Protein AF-A0A7R9LQ21-F1 (afdb_monomer)

Foldseek 3Di:
DDPADVVQVRDADQDECVVDVVSCVSFVWYWDDDPVDPPDIDIDTDDDDDHDDPDQDDDDDDDDPPPDPDDDDDDDDDQDAQDPVDPVRGDNDPVVVCVVPPDDDD

Solvent-accessible surface area (backbone atoms only — not comparable to full-atom values): 7396 Å² total; per-residue (Å²): 136,82,91,70,42,57,94,69,68,68,50,73,54,85,41,41,52,92,81,34,57,70,36,12,72,72,29,40,27,36,80,39,68,51,96,88,40,86,86,54,84,39,77,50,62,61,78,87,87,82,81,88,70,100,60,95,72,92,84,84,89,85,85,81,58,80,100,53,95,58,84,81,90,81,88,87,86,87,87,71,56,67,29,93,89,35,87,86,48,24,64,62,52,77,63,64,54,43,58,73,74,70,52,82,86,127

Organism: NCBI:txid334625

Sequence (106 aa):
HKILDNDNNQVITLANYTTEIKATHASGCKEYHEDYDNLTVWYRCTHYRKFHSYRERWWFIALDNCNSTKGLKLRYKITMTNNVNDGWLRHFSADEFCERFLLPKN

Secondary structure (DSSP, 8-state):
--S--TTTTS------TTT-HHHHHHH-EEEEEETTEEEEEEEEE--------SS----------TT-SSPP--------BS-TT-SSS-BS-HHHHHHHHHS---

Structure (mmCIF, N/CA/C/O backbone):
data_AF-A0A7R9LQ21-F1
#
_entry.id   AF-A0A7R9LQ21-F1
#
loop_
_atom_site.group_PDB
_atom_site.id
_atom_site.type_symbol
_atom_site.label_atom_id
_atom_site.label_alt_id
_atom_site.label_comp_id
_atom_site.label_asym_id
_atom_site.label_entity_id
_atom_site.label_seq_id
_atom_site.pdbx_PDB_ins_code
_atom_site.Cartn_x
_atom_site.Cartn_y
_atom_site.Cartn_z
_atom_site.occupancy
_atom_site.B_iso_or_equiv
_atom_site.auth_seq_id
_atom_site.auth_comp_id
_atom_site.auth_asym_id
_atom_site.auth_atom_id
_atom_site.pdbx_PDB_model_num
ATOM 1 N N . HIS A 1 1 ? -7.955 -22.990 -1.659 1.00 50.69 1 HIS A N 1
ATOM 2 C CA . HIS A 1 1 ? -7.448 -22.231 -2.821 1.00 50.69 1 HIS A CA 1
ATOM 3 C C . HIS A 1 1 ? -7.237 -20.791 -2.368 1.00 50.69 1 HIS A C 1
ATOM 5 O O . HIS A 1 1 ? -8.211 -20.157 -1.982 1.00 50.69 1 HIS A O 1
ATOM 11 N N . LYS A 1 2 ? -5.995 -20.302 -2.290 1.00 60.66 2 LYS A N 1
ATOM 12 C CA . LYS A 1 2 ? -5.713 -18.925 -1.852 1.00 60.66 2 LYS 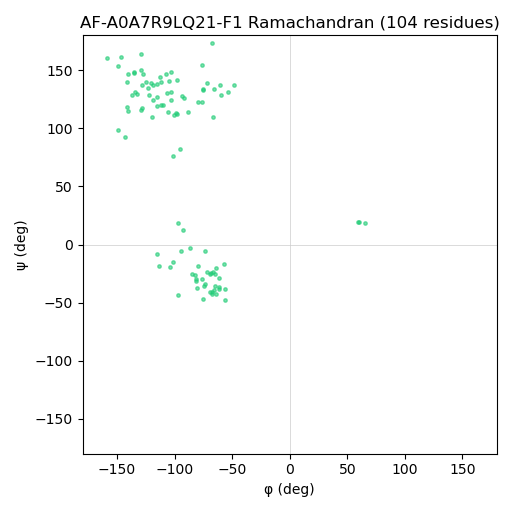A CA 1
ATOM 13 C C . LYS A 1 2 ? -5.768 -18.031 -3.096 1.00 60.66 2 LYS A C 1
ATOM 15 O O . LYS A 1 2 ? -5.013 -18.263 -4.030 1.00 60.66 2 LYS A O 1
ATOM 20 N N . ILE A 1 3 ? -6.738 -17.118 -3.162 1.00 73.31 3 ILE A N 1
ATOM 21 C CA . ILE A 1 3 ? -6.955 -16.247 -4.337 1.00 73.31 3 ILE A CA 1
ATOM 22 C C . ILE A 1 3 ? -5.991 -15.052 -4.319 1.00 73.31 3 ILE A C 1
ATOM 24 O O . ILE A 1 3 ? -5.593 -14.580 -5.378 1.00 73.31 3 ILE A O 1
ATOM 28 N N . LEU A 1 4 ? -5.597 -14.602 -3.123 1.00 77.25 4 LEU A N 1
ATOM 29 C CA . LEU A 1 4 ? -4.678 -13.488 -2.909 1.00 77.25 4 LEU A CA 1
ATOM 30 C C . LEU A 1 4 ? -3.448 -13.940 -2.129 1.00 77.25 4 LEU A C 1
ATOM 32 O O . LEU A 1 4 ? -3.567 -14.691 -1.158 1.00 77.25 4 LEU A O 1
ATOM 36 N N . ASP A 1 5 ? -2.279 -13.453 -2.530 1.00 77.31 5 ASP A N 1
ATOM 37 C CA . ASP A 1 5 ? -1.015 -13.824 -1.914 1.00 77.31 5 ASP A CA 1
ATOM 38 C C . ASP A 1 5 ? -0.096 -12.631 -1.624 1.00 77.31 5 ASP A C 1
ATOM 40 O O . ASP A 1 5 ? 0.164 -11.790 -2.491 1.00 77.31 5 ASP A O 1
ATOM 44 N N . ASN A 1 6 ? 0.421 -12.581 -0.394 1.00 75.69 6 ASN A N 1
ATOM 45 C CA . ASN A 1 6 ? 1.284 -11.498 0.083 1.00 75.69 6 ASN A CA 1
ATOM 46 C C . ASN A 1 6 ? 2.609 -11.478 -0.682 1.00 75.69 6 ASN A C 1
ATOM 48 O O . ASN A 1 6 ? 3.085 -10.405 -1.045 1.00 75.69 6 ASN A O 1
ATOM 52 N N . ASP A 1 7 ? 3.162 -12.654 -0.986 1.00 79.62 7 ASP A N 1
ATOM 53 C CA . ASP A 1 7 ? 4.456 -12.784 -1.667 1.00 79.62 7 ASP A CA 1
ATOM 54 C C . ASP A 1 7 ? 4.403 -12.256 -3.110 1.00 79.62 7 ASP A C 1
ATOM 56 O O . ASP A 1 7 ? 5.402 -11.799 -3.662 1.00 79.62 7 ASP A O 1
ATOM 60 N N . ASN A 1 8 ? 3.203 -12.220 -3.696 1.00 78.88 8 ASN A N 1
ATOM 61 C CA . ASN A 1 8 ? 2.944 -11.667 -5.024 1.00 78.88 8 ASN A CA 1
ATOM 62 C C . ASN A 1 8 ? 2.525 -10.187 -4.993 1.00 78.88 8 ASN A C 1
ATOM 64 O O . ASN A 1 8 ? 2.050 -9.661 -6.001 1.00 78.88 8 ASN A O 1
ATOM 68 N N . ASN A 1 9 ? 2.688 -9.508 -3.852 1.00 80.81 9 ASN A N 1
ATOM 69 C CA . ASN A 1 9 ? 2.272 -8.121 -3.622 1.00 80.81 9 ASN A CA 1
ATOM 70 C C . ASN A 1 9 ? 0.764 -7.871 -3.802 1.00 80.81 9 ASN A C 1
ATOM 72 O O . ASN A 1 9 ? 0.358 -6.728 -3.990 1.00 80.81 9 ASN A O 1
ATOM 76 N N . GLN A 1 10 ? -0.079 -8.907 -3.749 1.00 84.06 10 GLN A N 1
ATOM 77 C CA . GLN A 1 10 ? -1.528 -8.763 -3.956 1.00 84.06 10 GLN A CA 1
ATOM 78 C C . GLN A 1 10 ? -2.251 -8.252 -2.706 1.00 84.06 10 GLN A C 1
ATOM 80 O O . GLN A 1 10 ? -3.371 -7.758 -2.798 1.00 84.06 10 GLN A O 1
ATOM 85 N N . VAL A 1 11 ? -1.603 -8.363 -1.545 1.00 86.56 11 VAL A N 1
ATOM 86 C CA . VAL A 1 11 ? -2.082 -7.843 -0.265 1.00 86.56 11 VAL A CA 1
ATOM 87 C C . VAL A 1 11 ? -0.932 -7.103 0.399 1.00 86.56 11 VAL A C 1
ATOM 89 O O . VAL A 1 11 ? 0.176 -7.631 0.510 1.00 86.56 11 VAL A O 1
ATOM 92 N N . ILE A 1 12 ? -1.196 -5.872 0.828 1.00 87.25 12 ILE A N 1
ATOM 93 C CA . ILE A 1 12 ? -0.213 -5.011 1.481 1.00 87.25 12 ILE A CA 1
ATOM 94 C C . ILE A 1 12 ? -0.841 -4.484 2.765 1.00 87.25 12 ILE A C 1
ATOM 96 O O . ILE A 1 12 ? -1.809 -3.729 2.726 1.00 87.25 12 ILE A O 1
ATOM 100 N N . THR A 1 13 ? -0.271 -4.869 3.902 1.00 87.81 13 THR A N 1
ATOM 101 C CA . THR A 1 13 ? -0.677 -4.339 5.204 1.00 87.81 13 THR A CA 1
ATOM 102 C C . THR A 1 13 ? -0.119 -2.930 5.381 1.00 87.81 13 THR A C 1
ATOM 104 O O . THR A 1 13 ? 1.094 -2.725 5.318 1.00 87.81 13 THR A O 1
ATOM 107 N N . LEU A 1 14 ? -1.002 -1.960 5.621 1.00 86.50 14 LEU A N 1
ATOM 108 C CA . LEU A 1 14 ? -0.648 -0.565 5.881 1.00 86.50 14 LEU A CA 1
ATOM 109 C C . LEU A 1 14 ? -0.587 -0.332 7.398 1.00 86.50 14 LEU A C 1
ATOM 111 O O . LEU A 1 14 ? -1.558 0.111 8.002 1.00 86.50 14 LEU A O 1
ATOM 115 N N . ALA A 1 15 ? 0.538 -0.685 8.018 1.00 77.69 15 ALA A N 1
ATOM 116 C CA . ALA A 1 15 ? 0.741 -0.582 9.465 1.00 77.69 15 ALA A CA 1
ATOM 117 C C . ALA A 1 15 ? 2.041 0.160 9.806 1.00 77.69 15 ALA A C 1
ATOM 119 O O . ALA A 1 15 ? 2.915 0.325 8.954 1.00 77.69 15 ALA A O 1
ATOM 120 N N . ASN A 1 16 ? 2.166 0.609 11.058 1.00 74.12 16 ASN A N 1
ATOM 121 C CA . ASN A 1 16 ? 3.375 1.264 11.557 1.00 74.12 16 ASN A CA 1
ATOM 122 C C . ASN A 1 16 ? 4.492 0.247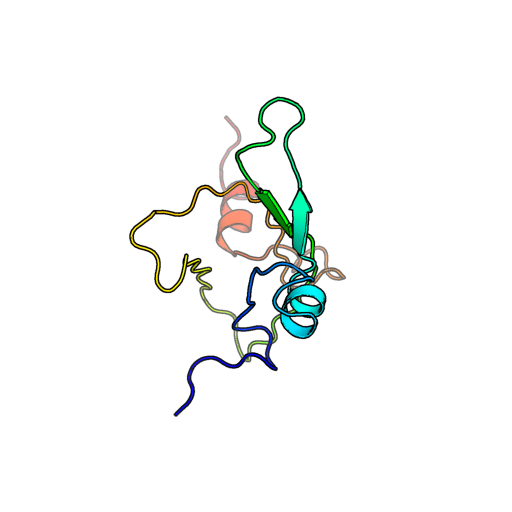 11.844 1.00 74.12 16 ASN A C 1
ATOM 124 O O . ASN A 1 16 ? 4.238 -0.910 12.199 1.00 74.12 16 ASN A O 1
ATOM 128 N N . TYR A 1 17 ? 5.736 0.721 11.782 1.00 66.12 17 TYR A N 1
ATOM 129 C CA . TYR A 1 17 ? 6.950 -0.025 12.108 1.00 66.12 17 TYR A CA 1
ATOM 130 C C . TYR A 1 17 ? 6.919 -0.602 13.520 1.00 66.12 17 TYR A C 1
ATOM 132 O O . TYR A 1 17 ? 7.354 -1.731 13.738 1.00 66.12 17 TYR A O 1
ATOM 140 N N . THR A 1 18 ? 6.374 0.163 14.465 1.00 64.38 18 THR A N 1
ATOM 141 C CA . THR A 1 18 ? 6.258 -0.222 15.876 1.00 64.38 18 THR A CA 1
ATOM 142 C C . THR A 1 18 ? 5.341 -1.424 16.093 1.00 64.38 18 THR A C 1
ATOM 144 O O . THR A 1 18 ? 5.530 -2.154 17.060 1.00 64.38 18 THR A O 1
ATOM 147 N N . THR A 1 19 ? 4.388 -1.660 15.188 1.00 68.06 19 THR A N 1
ATOM 148 C CA . THR A 1 19 ? 3.448 -2.786 15.254 1.00 68.06 19 THR A CA 1
ATOM 149 C C . THR A 1 19 ? 3.887 -3.970 14.395 1.00 68.06 19 THR A C 1
ATOM 151 O O . THR A 1 19 ? 3.830 -5.104 14.859 1.00 68.06 19 THR A O 1
ATOM 154 N N . GLU A 1 20 ? 4.366 -3.734 13.166 1.00 74.56 20 GLU A N 1
ATOM 155 C CA . GLU A 1 20 ? 4.743 -4.806 12.235 1.00 74.56 20 GLU A CA 1
ATOM 156 C C . GLU A 1 20 ? 5.883 -4.384 11.290 1.00 74.56 20 GLU A C 1
ATOM 158 O O . GLU A 1 20 ? 5.680 -3.774 10.233 1.00 74.56 20 GLU A O 1
ATOM 163 N N . ILE A 1 21 ? 7.113 -4.782 11.632 1.00 72.94 21 ILE A N 1
ATOM 164 C CA . ILE A 1 21 ? 8.331 -4.465 10.863 1.00 72.94 21 ILE A CA 1
ATOM 165 C C . ILE A 1 21 ? 8.214 -4.930 9.401 1.00 72.94 21 ILE A C 1
ATOM 167 O O . ILE A 1 21 ? 8.480 -4.165 8.473 1.00 72.94 21 ILE A O 1
ATOM 171 N N . LYS A 1 22 ? 7.772 -6.174 9.172 1.00 73.62 22 LYS A N 1
ATOM 172 C CA . LYS A 1 22 ? 7.643 -6.744 7.819 1.00 73.62 22 LYS A CA 1
ATOM 173 C C . LY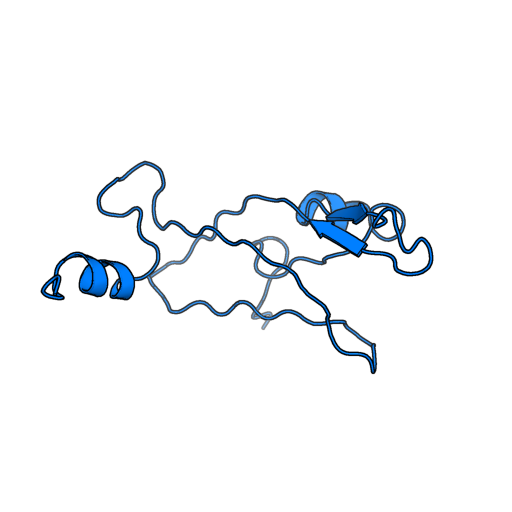S A 1 22 ? 6.602 -6.004 6.973 1.00 73.62 22 LYS A C 1
ATOM 175 O O . LYS A 1 22 ? 6.878 -5.694 5.815 1.00 73.62 22 LYS A O 1
ATOM 180 N N . ALA A 1 23 ? 5.448 -5.671 7.554 1.00 74.69 23 ALA A N 1
ATOM 181 C CA . ALA A 1 23 ? 4.410 -4.890 6.883 1.00 74.69 23 ALA A CA 1
ATOM 182 C C . ALA A 1 23 ? 4.916 -3.498 6.496 1.00 74.69 23 ALA A C 1
ATOM 184 O O . ALA A 1 23 ? 4.642 -3.017 5.400 1.00 74.69 23 ALA A O 1
ATOM 185 N N . THR A 1 24 ? 5.722 -2.879 7.354 1.00 75.44 24 THR A N 1
ATOM 186 C CA . THR A 1 24 ? 6.278 -1.543 7.113 1.00 75.44 24 THR A CA 1
ATOM 187 C C . THR A 1 24 ? 7.301 -1.532 5.984 1.00 75.44 24 THR A C 1
ATOM 189 O O . THR A 1 24 ? 7.261 -0.651 5.128 1.00 75.44 24 THR A O 1
ATOM 192 N N . HIS A 1 25 ? 8.175 -2.539 5.903 1.00 81.75 25 HIS A N 1
ATOM 193 C CA . HIS A 1 25 ? 9.059 -2.694 4.743 1.00 81.75 25 HIS A CA 1
ATOM 194 C C . HIS A 1 25 ? 8.273 -2.908 3.442 1.00 81.75 25 HIS A C 1
ATOM 196 O O . HIS A 1 25 ? 8.660 -2.389 2.395 1.00 81.75 25 HIS A O 1
ATOM 202 N N . ALA A 1 26 ? 7.158 -3.641 3.507 1.00 83.75 26 ALA A N 1
ATOM 203 C CA . ALA A 1 26 ? 6.319 -3.913 2.346 1.00 83.75 26 ALA A CA 1
ATOM 204 C C . ALA A 1 26 ? 5.442 -2.717 1.918 1.00 83.75 26 ALA A C 1
ATOM 206 O O . ALA A 1 26 ? 5.124 -2.588 0.736 1.00 83.75 26 ALA A O 1
ATOM 207 N N . SER A 1 27 ? 5.038 -1.848 2.839 1.00 88.19 27 SER A N 1
ATOM 208 C CA . SER A 1 27 ? 4.126 -0.727 2.568 1.00 88.19 27 SER A CA 1
ATOM 209 C C . SER A 1 27 ? 4.817 0.635 2.496 1.00 88.19 27 SER A C 1
ATOM 211 O O . SER A 1 27 ? 4.262 1.584 1.943 1.00 88.19 27 SER A O 1
ATOM 213 N N . GLY A 1 28 ? 6.022 0.756 3.058 1.00 90.00 28 GLY A N 1
ATOM 214 C CA . GLY A 1 28 ? 6.721 2.028 3.218 1.00 90.00 28 GLY A CA 1
ATOM 215 C C . GLY A 1 28 ? 6.021 2.997 4.177 1.00 90.00 28 GLY A C 1
ATOM 216 O O . GLY A 1 28 ? 6.274 4.200 4.094 1.00 90.00 28 GLY A O 1
ATOM 217 N N . CYS A 1 29 ? 5.117 2.511 5.034 1.00 90.88 29 CYS A N 1
ATOM 218 C CA . CYS A 1 29 ? 4.360 3.344 5.964 1.00 90.88 29 CYS A CA 1
ATOM 219 C C . CYS A 1 29 ? 5.229 3.882 7.104 1.00 90.88 29 CYS A C 1
ATOM 221 O O . CYS A 1 29 ? 6.044 3.171 7.687 1.00 90.88 29 CYS A O 1
ATOM 223 N N . LYS A 1 30 ? 5.021 5.151 7.450 1.00 87.75 30 LYS A N 1
ATOM 224 C CA . LYS A 1 30 ? 5.573 5.783 8.650 1.00 87.75 30 LYS A CA 1
ATOM 225 C C . LYS A 1 30 ? 4.492 6.605 9.327 1.00 87.75 30 LYS A C 1
ATOM 227 O O . LYS A 1 30 ? 3.620 7.156 8.651 1.00 87.75 30 LYS A O 1
ATOM 232 N N . GLU A 1 31 ? 4.566 6.683 10.646 1.00 86.38 31 GLU A N 1
ATOM 233 C CA . GLU A 1 31 ? 3.733 7.596 11.415 1.00 86.38 31 GLU A CA 1
ATOM 234 C C . GLU A 1 31 ? 3.999 9.043 10.997 1.00 86.38 31 GLU A C 1
ATOM 236 O O . GLU A 1 31 ? 5.138 9.449 10.747 1.00 86.38 31 GLU A O 1
ATOM 241 N N . TYR A 1 32 ? 2.922 9.799 10.859 1.00 85.50 32 TYR A N 1
ATOM 242 C CA . TYR A 1 32 ? 2.922 11.200 10.504 1.00 85.50 32 TYR A CA 1
ATOM 243 C C . TYR A 1 32 ? 1.907 11.911 11.395 1.00 85.50 32 TYR A C 1
ATOM 245 O O . TYR A 1 32 ? 0.753 11.501 11.484 1.00 85.50 32 TYR A O 1
ATOM 253 N N . HIS A 1 33 ? 2.334 12.991 12.033 1.00 82.88 33 HIS A N 1
ATOM 254 C CA . HIS A 1 33 ? 1.453 13.877 12.781 1.00 82.88 33 HIS A CA 1
ATOM 255 C C . HIS A 1 33 ? 1.288 15.153 11.955 1.00 82.88 33 HIS A C 1
ATOM 257 O O . HIS A 1 33 ? 2.275 15.691 11.449 1.00 82.88 33 HIS A O 1
ATOM 263 N N . GLU A 1 34 ? 0.049 15.597 11.744 1.00 79.62 34 GLU A N 1
ATOM 264 C CA . GLU A 1 34 ? -0.185 16.930 11.183 1.00 79.62 34 GLU A CA 1
ATOM 265 C C . GLU A 1 34 ? 0.072 17.962 12.287 1.00 79.62 34 GLU A C 1
ATOM 267 O O . GLU A 1 34 ? -0.429 17.808 13.397 1.00 79.62 34 GLU A O 1
ATOM 272 N N . ASP A 1 35 ? 0.816 19.026 11.970 1.00 69.94 35 ASP A N 1
ATOM 273 C CA . ASP A 1 35 ? 1.346 20.001 12.944 1.00 69.94 35 ASP A CA 1
ATOM 274 C C . ASP A 1 35 ? 0.279 20.683 13.826 1.00 69.94 35 ASP A C 1
ATOM 276 O O . ASP A 1 35 ? 0.605 21.287 14.846 1.00 69.94 35 ASP A O 1
ATOM 280 N N . TYR A 1 36 ? -0.996 20.611 13.436 1.00 69.94 36 TYR A N 1
ATOM 281 C CA . TYR A 1 36 ? -2.115 21.270 14.113 1.00 69.94 36 TYR A CA 1
ATOM 282 C C . TYR A 1 36 ? -2.947 20.337 15.009 1.00 69.94 36 TYR A C 1
ATOM 284 O O . TYR A 1 36 ? -3.734 20.822 15.820 1.00 69.94 36 TYR A O 1
ATOM 292 N N . ASP A 1 37 ? -2.797 19.016 14.870 1.00 69.88 37 ASP A N 1
ATOM 293 C CA . ASP A 1 37 ? -3.558 18.028 15.636 1.00 69.88 37 ASP A CA 1
ATOM 294 C C . ASP A 1 37 ? -2.679 16.824 15.991 1.00 69.88 37 ASP A C 1
ATOM 296 O O . ASP A 1 37 ? -2.578 15.844 15.254 1.00 69.88 37 ASP A O 1
ATOM 300 N N . ASN A 1 38 ? -2.059 16.889 17.170 1.00 69.50 38 ASN A N 1
ATOM 301 C CA . ASN A 1 38 ? -1.267 15.784 17.710 1.00 69.50 38 ASN A CA 1
ATOM 302 C C . ASN A 1 38 ? -2.133 14.611 18.209 1.00 69.50 38 ASN A C 1
ATOM 304 O O . ASN A 1 38 ? -1.579 13.589 18.612 1.00 69.50 38 ASN A O 1
ATOM 308 N N . LEU A 1 39 ? -3.469 14.735 18.216 1.00 77.62 39 LEU A N 1
ATOM 309 C CA . LEU A 1 39 ? -4.372 13.671 18.669 1.00 77.62 39 LEU A CA 1
ATOM 310 C C . LEU A 1 39 ? -4.686 12.670 17.550 1.00 77.62 39 LEU A C 1
ATOM 312 O O . LEU A 1 39 ? -4.991 11.511 17.838 1.00 77.62 39 LEU A O 1
ATOM 316 N N . THR A 1 40 ? -4.597 13.091 16.284 1.00 80.75 40 THR A N 1
ATOM 317 C CA . THR A 1 40 ? -4.869 12.225 15.132 1.00 80.75 40 THR A CA 1
ATOM 318 C C . THR A 1 40 ? -3.574 11.690 14.531 1.00 80.75 40 THR A C 1
ATOM 320 O O . THR A 1 40 ? -2.792 12.416 13.919 1.00 80.75 40 THR A O 1
ATOM 323 N N . VAL A 1 41 ? -3.374 10.378 14.645 1.00 80.81 41 VAL A N 1
ATOM 324 C CA . VAL A 1 41 ? -2.257 9.678 14.005 1.00 80.81 41 VAL A CA 1
ATOM 325 C C . VAL A 1 41 ? -2.572 9.439 12.528 1.00 80.81 41 VAL A C 1
ATOM 327 O O . VAL A 1 41 ? -3.560 8.780 12.197 1.00 80.81 41 VAL A O 1
ATOM 330 N N . TRP A 1 42 ? -1.716 9.937 11.634 1.00 86.75 42 TRP A N 1
ATOM 331 C CA . TRP A 1 42 ? -1.750 9.598 10.214 1.00 86.75 42 TRP A CA 1
ATOM 332 C C . TRP A 1 42 ? -0.644 8.603 9.869 1.00 86.75 42 TRP A C 1
ATOM 334 O O . TRP A 1 42 ? 0.457 8.651 10.409 1.00 86.75 42 TRP A O 1
ATOM 344 N N . TYR A 1 43 ? -0.903 7.739 8.891 1.00 87.38 43 TYR A N 1
ATOM 345 C CA . TYR A 1 43 ? 0.126 6.889 8.300 1.00 87.38 43 TYR A CA 1
ATOM 346 C C . TYR A 1 43 ? 0.413 7.356 6.881 1.00 87.38 43 TYR A C 1
ATOM 348 O O . TYR A 1 43 ? -0.471 7.381 6.022 1.00 87.38 43 TYR A O 1
ATOM 356 N N . ARG A 1 44 ? 1.664 7.743 6.632 1.00 90.81 44 ARG A N 1
ATOM 357 C CA . ARG A 1 44 ? 2.137 8.121 5.302 1.00 90.81 44 ARG A CA 1
ATOM 358 C C . ARG A 1 44 ? 2.897 6.957 4.696 1.00 90.81 44 ARG A C 1
ATOM 360 O O . ARG A 1 44 ? 3.991 6.630 5.146 1.00 90.81 44 ARG A O 1
ATOM 367 N N . CYS A 1 45 ? 2.317 6.361 3.664 1.00 90.81 45 CYS A N 1
ATOM 368 C CA . CYS A 1 45 ? 2.867 5.198 2.984 1.00 90.81 45 CYS A CA 1
ATOM 369 C C . CYS A 1 45 ? 3.311 5.587 1.576 1.00 90.81 45 CYS A C 1
ATOM 371 O O . CYS A 1 45 ? 2.497 6.047 0.774 1.00 90.81 45 CYS A O 1
ATOM 373 N N . THR A 1 46 ? 4.598 5.406 1.279 1.00 91.75 46 THR A N 1
ATOM 374 C CA . THR A 1 46 ? 5.160 5.704 -0.043 1.00 91.75 46 THR A CA 1
ATOM 375 C C . THR A 1 46 ? 5.935 4.507 -0.542 1.00 91.75 46 THR A C 1
ATOM 377 O O . THR A 1 46 ? 6.944 4.111 0.051 1.00 91.75 46 THR A O 1
ATOM 380 N N . HIS A 1 47 ? 5.481 3.937 -1.657 1.00 90.00 47 HIS A N 1
ATOM 381 C CA . HIS A 1 47 ? 6.119 2.747 -2.181 1.00 90.00 47 HIS A CA 1
ATOM 382 C C . HIS A 1 47 ? 5.874 2.492 -3.668 1.00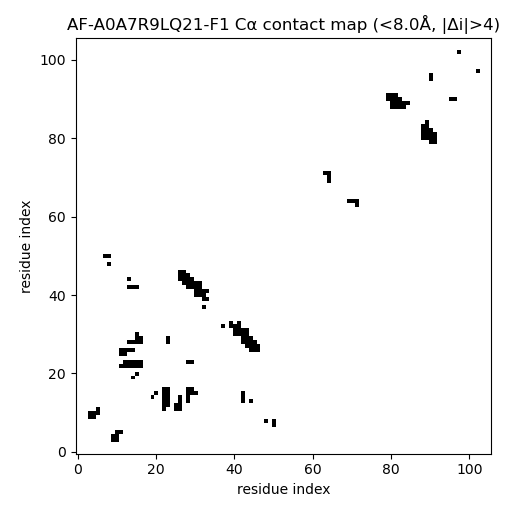 90.00 47 HIS A C 1
ATOM 384 O O . HIS A 1 47 ? 4.931 3.016 -4.253 1.00 90.00 47 HIS A O 1
ATOM 390 N N . TYR A 1 48 ? 6.743 1.673 -4.267 1.00 88.19 48 TYR A N 1
ATOM 391 C CA . TYR A 1 48 ? 6.664 1.247 -5.663 1.00 88.19 48 TYR A CA 1
ATOM 392 C C . TYR A 1 48 ? 6.514 -0.271 -5.747 1.00 88.19 48 TYR A C 1
ATOM 394 O O . TYR A 1 48 ? 7.189 -1.019 -5.032 1.00 88.19 48 TYR A O 1
ATOM 402 N N . ARG A 1 49 ? 5.631 -0.731 -6.634 1.00 84.56 49 ARG A N 1
ATOM 403 C CA . ARG A 1 49 ? 5.337 -2.149 -6.835 1.00 84.56 49 ARG A CA 1
ATOM 404 C C . ARG A 1 49 ? 5.160 -2.464 -8.309 1.00 84.56 49 ARG A C 1
ATOM 406 O O . ARG A 1 49 ? 4.640 -1.653 -9.068 1.00 84.56 49 ARG A O 1
ATOM 413 N N . LYS A 1 50 ? 5.577 -3.675 -8.678 1.00 81.12 50 LYS A N 1
ATOM 414 C CA . LYS A 1 50 ? 5.346 -4.256 -9.995 1.00 81.12 50 LYS A CA 1
ATOM 415 C C . LYS A 1 50 ? 4.443 -5.468 -9.835 1.00 81.12 50 LYS A C 1
ATOM 417 O O . LYS A 1 50 ? 4.741 -6.364 -9.051 1.00 81.12 50 LYS A O 1
ATOM 422 N N . PHE A 1 51 ? 3.362 -5.481 -10.598 1.00 78.50 51 PHE A N 1
ATOM 423 C CA . PHE A 1 51 ? 2.437 -6.599 -10.661 1.00 78.50 51 PHE A CA 1
ATOM 424 C C . PHE A 1 51 ? 2.697 -7.361 -11.951 1.00 78.50 51 PHE A C 1
ATOM 426 O O . PHE A 1 51 ? 2.793 -6.769 -13.025 1.00 78.50 5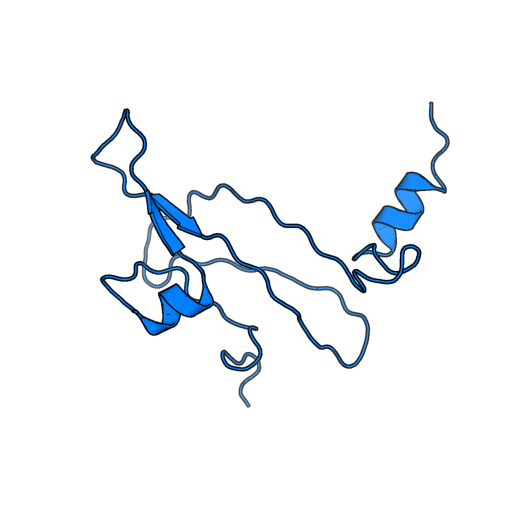1 PHE A O 1
ATOM 433 N N . HIS A 1 52 ? 2.825 -8.677 -11.836 1.00 77.25 52 HIS A N 1
ATOM 434 C CA . HIS A 1 52 ? 2.928 -9.557 -12.986 1.00 77.25 52 HIS A CA 1
ATOM 435 C C . HIS A 1 52 ? 1.585 -10.246 -13.177 1.00 77.25 52 HIS A C 1
ATOM 437 O O . HIS A 1 52 ? 1.055 -10.872 -12.262 1.00 77.25 52 HIS A O 1
ATOM 443 N N . SER A 1 53 ? 1.026 -10.114 -14.372 1.00 73.19 53 SER A N 1
ATOM 444 C CA . SER A 1 53 ? -0.186 -10.819 -14.764 1.00 73.19 53 SER A CA 1
ATOM 445 C C . SER A 1 53 ? 0.066 -11.541 -16.077 1.00 73.19 53 SER A C 1
ATOM 447 O O . SER A 1 53 ? 0.852 -11.086 -16.902 1.00 73.19 53 SER A O 1
ATOM 449 N N . TYR A 1 54 ? -0.578 -12.694 -16.247 1.00 72.50 54 TYR A N 1
ATOM 450 C CA . TYR A 1 54 ? -0.447 -13.491 -17.467 1.00 72.50 54 TYR A CA 1
ATOM 451 C C . TYR A 1 54 ? -1.107 -12.821 -18.685 1.00 72.50 54 TYR A C 1
ATOM 453 O O . TYR A 1 54 ? -0.739 -13.092 -19.819 1.00 72.50 54 TYR A O 1
ATOM 461 N N . ARG A 1 55 ? -2.101 -11.962 -18.438 1.00 72.81 55 ARG A N 1
ATOM 462 C CA . ARG A 1 55 ? -2.835 -11.190 -19.442 1.00 72.81 55 ARG A CA 1
ATOM 463 C C . ARG A 1 55 ? -3.292 -9.874 -18.838 1.00 72.81 55 ARG A C 1
ATOM 465 O O . ARG A 1 55 ? -3.540 -9.825 -17.628 1.00 72.81 55 ARG A O 1
ATOM 472 N N . GLU A 1 56 ? -3.469 -8.869 -19.679 1.00 68.62 56 GLU A N 1
ATOM 473 C CA . GLU A 1 56 ? -4.130 -7.619 -19.337 1.00 68.62 56 GLU A CA 1
ATOM 474 C C . GLU A 1 56 ? -5.514 -7.893 -18.731 1.00 68.62 56 GLU A C 1
ATOM 476 O O . GLU A 1 56 ? -6.295 -8.724 -19.207 1.00 68.62 56 GLU A O 1
ATOM 481 N N . ARG A 1 57 ? -5.795 -7.250 -17.599 1.00 72.25 57 ARG A N 1
ATOM 482 C CA . ARG A 1 57 ? -7.054 -7.388 -16.869 1.00 72.25 57 ARG A CA 1
ATOM 483 C C . ARG A 1 57 ? -7.418 -6.072 -16.206 1.00 72.25 57 ARG A C 1
ATOM 485 O O . ARG A 1 57 ? -6.565 -5.226 -15.966 1.00 72.25 57 ARG A O 1
ATOM 492 N N . TRP A 1 58 ? -8.693 -5.966 -15.864 1.00 74.00 58 TRP A N 1
ATOM 493 C CA . TRP A 1 58 ? -9.209 -4.969 -14.943 1.00 74.00 58 TRP A CA 1
ATOM 494 C C . TRP A 1 58 ? -8.641 -5.226 -13.549 1.00 74.00 58 TRP A C 1
ATOM 496 O O . TRP A 1 58 ? -8.638 -6.367 -13.075 1.00 74.00 58 TRP A O 1
ATOM 506 N N . TRP A 1 59 ? -8.168 -4.166 -12.905 1.00 75.06 59 TRP A N 1
ATOM 507 C CA . TRP A 1 59 ? -7.639 -4.209 -11.549 1.00 75.06 59 TRP A CA 1
ATOM 508 C C . TRP A 1 59 ? -8.554 -3.426 -10.622 1.00 75.06 59 TRP A C 1
ATOM 510 O O . TRP A 1 59 ? -9.083 -2.381 -10.993 1.00 75.06 59 TRP A O 1
ATOM 520 N N . PHE A 1 60 ? -8.689 -3.919 -9.397 1.00 81.19 60 PHE A N 1
ATOM 521 C CA . PHE A 1 60 ? -9.385 -3.226 -8.325 1.00 81.19 60 PHE A CA 1
ATOM 522 C C . PHE A 1 60 ? -8.424 -3.079 -7.156 1.00 81.19 60 PHE A C 1
ATOM 524 O O . PHE A 1 60 ? -7.730 -4.030 -6.794 1.00 81.19 60 PHE A O 1
ATOM 531 N N . ILE A 1 61 ? -8.386 -1.886 -6.572 1.00 84.81 61 ILE A N 1
ATOM 532 C CA . ILE A 1 61 ? -7.674 -1.631 -5.325 1.00 84.81 61 ILE A CA 1
ATOM 533 C C . ILE A 1 61 ? -8.743 -1.501 -4.250 1.00 84.81 61 ILE A C 1
ATOM 535 O O . ILE A 1 61 ? -9.553 -0.578 -4.283 1.00 84.81 61 ILE A O 1
ATOM 539 N N . ALA A 1 62 ? -8.751 -2.449 -3.320 1.00 88.94 62 ALA A N 1
ATOM 540 C CA . ALA A 1 62 ? -9.595 -2.406 -2.139 1.00 88.94 62 ALA A CA 1
ATOM 541 C C . ALA A 1 62 ? -8.737 -2.037 -0.927 1.00 88.94 62 ALA A C 1
ATOM 543 O O . ALA A 1 62 ? -7.598 -2.487 -0.800 1.00 88.94 62 ALA A O 1
ATOM 544 N N . LEU A 1 63 ? -9.291 -1.208 -0.050 1.00 89.69 63 LEU A N 1
ATOM 545 C CA . LEU A 1 63 ? -8.664 -0.786 1.195 1.00 89.69 63 LEU A CA 1
ATOM 546 C C . LEU A 1 63 ? -9.656 -1.027 2.322 1.00 89.69 63 LEU A C 1
ATOM 548 O O . LEU A 1 63 ? -10.837 -0.716 2.172 1.00 89.69 63 LEU A O 1
ATOM 552 N N . ASP A 1 64 ? -9.164 -1.561 3.433 1.00 88.44 64 ASP A N 1
ATOM 553 C CA . ASP A 1 64 ? -9.972 -1.840 4.614 1.00 88.44 64 ASP A CA 1
ATOM 554 C C . ASP A 1 64 ? -9.252 -1.395 5.891 1.00 88.44 64 ASP A C 1
ATOM 556 O O . ASP A 1 64 ? -8.021 -1.394 5.967 1.00 88.44 64 ASP A O 1
ATOM 560 N N . ASN A 1 65 ? -10.042 -0.987 6.881 1.00 88.69 65 ASN A N 1
ATOM 561 C CA . ASN A 1 65 ? -9.604 -0.784 8.253 1.00 88.69 65 ASN A CA 1
ATOM 562 C C . ASN A 1 65 ? -10.059 -2.001 9.056 1.00 88.69 65 ASN A C 1
ATOM 564 O O . ASN A 1 65 ? -11.071 -1.959 9.762 1.00 88.69 65 ASN A O 1
ATOM 568 N N . CYS A 1 66 ? -9.322 -3.097 8.872 1.00 84.44 66 CYS A N 1
ATOM 569 C CA . CYS A 1 66 ? -9.676 -4.408 9.395 1.00 84.44 66 CYS A CA 1
ATOM 570 C C . CYS A 1 66 ? -10.054 -4.334 10.883 1.00 84.44 66 CYS A C 1
ATOM 572 O O . CYS A 1 66 ? -9.363 -3.701 11.682 1.00 84.44 66 CYS A O 1
ATOM 574 N N . ASN A 1 67 ? -11.122 -5.034 11.271 1.00 85.75 67 ASN A N 1
ATOM 575 C CA . ASN A 1 67 ? -11.597 -5.134 12.659 1.00 85.75 67 ASN A CA 1
ATOM 576 C C . ASN A 1 67 ? -11.984 -3.795 13.321 1.00 85.75 67 ASN A C 1
ATOM 578 O O . ASN A 1 67 ?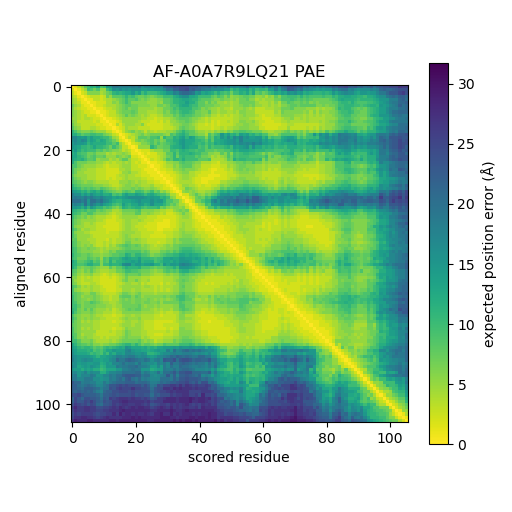 -12.074 -3.721 14.548 1.00 85.75 67 ASN A O 1
ATOM 582 N N . SER A 1 68 ? -12.244 -2.744 12.541 1.00 86.06 68 SER A N 1
ATOM 583 C CA . SER A 1 68 ? -12.760 -1.473 13.048 1.00 86.06 68 SER A CA 1
ATOM 584 C C . SER A 1 68 ? -14.222 -1.263 12.666 1.00 86.06 68 SER A C 1
ATOM 586 O O . SER A 1 68 ? -14.659 -1.625 11.580 1.00 86.06 68 SER A O 1
ATOM 588 N N . THR A 1 69 ? -14.985 -0.605 13.539 1.00 91.12 69 THR A N 1
ATOM 589 C CA . THR A 1 69 ? -16.320 -0.075 13.206 1.00 91.12 69 THR A CA 1
ATOM 590 C C . THR A 1 69 ? -16.253 1.321 12.581 1.00 91.12 69 THR A C 1
ATOM 592 O O . THR A 1 69 ? -17.281 1.892 12.218 1.00 91.12 69 THR A O 1
ATOM 595 N N . LYS A 1 70 ? -15.048 1.897 12.473 1.00 88.88 70 LYS A N 1
ATOM 596 C CA . LYS A 1 70 ? -14.804 3.226 11.910 1.00 88.88 70 LYS A CA 1
ATOM 597 C C . LYS A 1 70 ? -14.365 3.110 10.452 1.00 88.88 70 LYS A C 1
ATOM 599 O O . LYS A 1 70 ? -13.566 2.243 10.107 1.00 88.88 70 LYS A O 1
ATOM 604 N N . GLY A 1 71 ? -14.832 4.039 9.621 1.00 87.81 71 GLY A N 1
ATOM 605 C CA . GLY A 1 71 ? -14.391 4.149 8.231 1.00 87.81 71 GLY A CA 1
ATOM 606 C C . GLY A 1 71 ? -12.924 4.574 8.085 1.00 87.81 71 GLY A C 1
ATOM 607 O O . GLY A 1 71 ? -12.255 4.948 9.050 1.00 87.81 71 GLY A O 1
ATOM 608 N N . LEU A 1 72 ? -12.438 4.549 6.844 1.00 88.38 72 LEU A N 1
ATOM 609 C CA . LEU A 1 72 ? -11.104 5.013 6.463 1.00 88.38 72 LEU A CA 1
ATOM 610 C C . LEU A 1 72 ? -11.144 6.471 6.004 1.00 88.38 72 LEU A C 1
ATOM 612 O O . LEU A 1 72 ? -11.878 6.818 5.079 1.00 88.38 72 LEU A O 1
ATOM 616 N N . LYS A 1 73 ? -10.286 7.312 6.586 1.00 89.00 73 LYS A N 1
ATOM 617 C CA . LYS A 1 73 ? -9.956 8.627 6.024 1.00 89.00 73 LYS A CA 1
ATOM 618 C C . LYS A 1 73 ? -8.644 8.506 5.256 1.00 89.00 73 LYS A C 1
ATOM 620 O O . LYS A 1 73 ? -7.595 8.298 5.856 1.00 89.00 73 LYS A O 1
ATOM 625 N N . LEU A 1 74 ? -8.703 8.638 3.933 1.00 88.81 74 LEU A N 1
ATOM 626 C CA . LEU A 1 74 ? -7.564 8.396 3.050 1.00 88.81 74 LEU A CA 1
ATOM 627 C C . LEU A 1 74 ? -7.265 9.608 2.169 1.00 88.81 74 LEU A C 1
ATOM 629 O O . LEU A 1 74 ? -8.167 10.222 1.603 1.00 88.81 74 LEU A O 1
ATOM 633 N N . ARG A 1 75 ? -5.974 9.895 1.992 1.00 91.06 75 ARG A N 1
ATOM 634 C CA . ARG A 1 75 ? -5.460 10.714 0.890 1.00 91.06 75 ARG A CA 1
ATOM 635 C C . ARG A 1 75 ? -4.518 9.840 0.073 1.00 91.06 75 ARG A C 1
ATOM 637 O O . ARG A 1 75 ? -3.584 9.277 0.638 1.00 91.06 75 ARG A O 1
ATOM 644 N N . TYR A 1 76 ? -4.765 9.711 -1.228 1.00 90.25 76 TYR A N 1
ATOM 645 C CA . TYR A 1 76 ? -3.978 8.834 -2.091 1.00 90.25 76 TYR A CA 1
ATOM 646 C C . TYR A 1 76 ? -3.483 9.554 -3.341 1.00 90.25 76 TYR A C 1
ATOM 648 O O . TYR A 1 76 ? -4.115 10.472 -3.861 1.00 90.25 76 TYR A O 1
ATOM 656 N N . LYS A 1 77 ? -2.334 9.095 -3.831 1.00 89.75 77 LYS A N 1
ATOM 657 C CA . LYS A 1 77 ? -1.794 9.425 -5.146 1.00 89.75 77 LYS A CA 1
ATOM 658 C C . LYS A 1 77 ? -1.183 8.150 -5.702 1.00 89.75 77 LYS A C 1
ATOM 660 O O . LYS A 1 77 ? -0.225 7.635 -5.131 1.00 89.75 77 LYS A O 1
ATOM 665 N N . ILE A 1 78 ? -1.757 7.633 -6.781 1.00 85.88 78 ILE A N 1
ATOM 666 C CA . ILE A 1 78 ? -1.348 6.365 -7.383 1.00 85.88 78 ILE A CA 1
ATOM 667 C C . ILE A 1 78 ? -0.960 6.643 -8.830 1.00 85.88 78 ILE A C 1
ATOM 669 O O . ILE A 1 78 ? -1.723 7.253 -9.573 1.00 85.88 78 ILE A O 1
ATOM 673 N N . THR A 1 79 ? 0.227 6.186 -9.215 1.00 83.69 79 THR A N 1
ATOM 674 C CA . THR A 1 79 ? 0.689 6.191 -10.603 1.00 83.69 79 THR A CA 1
ATOM 675 C C . THR A 1 79 ? 0.845 4.744 -11.037 1.00 83.69 79 THR A C 1
ATOM 677 O O . THR A 1 79 ? 1.642 4.015 -10.449 1.00 83.69 79 THR A O 1
ATOM 680 N N . MET A 1 80 ? 0.095 4.327 -12.054 1.00 79.75 80 MET A N 1
ATOM 681 C CA . MET A 1 80 ? 0.161 2.972 -12.602 1.00 79.75 80 MET A CA 1
ATOM 682 C C . MET A 1 80 ? 0.666 3.037 -14.039 1.00 79.75 80 MET A C 1
ATOM 684 O O . MET A 1 80 ? 0.275 3.920 -14.800 1.00 79.75 80 MET A O 1
ATOM 688 N N . THR A 1 81 ? 1.549 2.110 -14.405 1.00 78.94 81 THR A N 1
ATOM 689 C CA . THR A 1 81 ? 2.108 2.020 -15.758 1.00 78.94 81 THR A CA 1
ATOM 690 C C . THR A 1 81 ? 2.249 0.563 -16.166 1.00 78.94 81 THR A C 1
ATOM 692 O O . THR A 1 81 ? 2.695 -0.241 -15.347 1.00 78.94 81 THR A O 1
ATOM 695 N N . ASN A 1 82 ? 1.934 0.227 -17.417 1.00 75.38 82 ASN A N 1
ATOM 696 C CA . ASN A 1 82 ? 2.092 -1.139 -17.930 1.00 75.38 82 ASN A CA 1
ATOM 697 C C . ASN A 1 82 ? 3.569 -1.462 -18.210 1.00 75.38 82 ASN A C 1
ATOM 699 O O . ASN A 1 82 ? 4.088 -2.482 -17.752 1.00 75.38 82 ASN A O 1
ATOM 703 N N . ASN A 1 83 ? 4.282 -0.557 -18.881 1.00 73.38 83 ASN A N 1
ATOM 704 C CA . ASN A 1 83 ? 5.725 -0.651 -19.067 1.00 73.38 83 ASN A CA 1
ATOM 705 C C . ASN A 1 83 ? 6.382 0.733 -18.968 1.00 73.38 83 ASN A C 1
ATOM 707 O O . ASN A 1 83 ? 6.113 1.623 -19.765 1.00 73.38 83 ASN A O 1
ATOM 711 N N . VAL A 1 84 ? 7.271 0.918 -17.991 1.00 68.12 84 VAL A N 1
ATOM 712 C CA . VAL A 1 84 ? 7.975 2.195 -17.779 1.00 68.12 84 VAL A CA 1
ATOM 713 C C . VAL A 1 84 ? 8.966 2.534 -18.896 1.00 68.12 84 VAL A C 1
ATOM 715 O O . VAL A 1 84 ? 9.248 3.711 -19.110 1.00 68.12 84 VAL A O 1
ATOM 718 N N . ASN A 1 85 ? 9.470 1.522 -19.608 1.00 72.12 85 ASN A N 1
ATOM 719 C CA . ASN A 1 85 ? 10.507 1.670 -20.631 1.00 72.12 85 ASN A CA 1
ATOM 720 C C . ASN A 1 85 ? 9.939 1.810 -22.049 1.00 72.12 85 ASN A C 1
ATOM 722 O O . ASN A 1 85 ? 10.697 2.028 -22.988 1.00 72.12 85 ASN A O 1
ATOM 726 N N . ASP A 1 86 ? 8.624 1.675 -22.210 1.00 68.06 86 ASP A N 1
ATOM 727 C CA . ASP A 1 86 ? 7.953 1.767 -23.500 1.00 68.06 86 ASP A CA 1
ATOM 728 C C . ASP A 1 86 ? 6.951 2.919 -23.452 1.00 68.06 8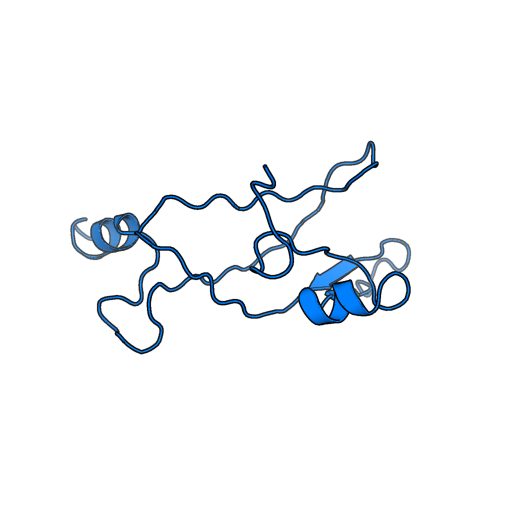6 ASP A C 1
ATOM 730 O O . ASP A 1 86 ? 5.943 2.847 -22.755 1.00 68.06 86 ASP A O 1
ATOM 734 N N . GLY A 1 87 ? 7.245 4.003 -24.174 1.00 65.94 87 GLY A N 1
ATOM 735 C CA . GLY A 1 87 ? 6.397 5.196 -24.203 1.00 65.94 87 GLY A CA 1
ATOM 736 C C . GLY A 1 87 ? 4.988 4.936 -24.744 1.00 65.94 87 GLY A C 1
ATOM 737 O O . GLY A 1 87 ? 4.054 5.607 -24.309 1.00 65.94 87 GLY A O 1
ATOM 738 N N . TRP A 1 88 ? 4.824 3.946 -25.628 1.00 59.84 88 TRP A N 1
ATOM 739 C CA . TRP A 1 88 ? 3.531 3.568 -26.204 1.00 59.84 88 TRP A CA 1
ATOM 740 C C . TRP A 1 88 ? 2.727 2.681 -25.253 1.00 59.84 88 TRP A C 1
ATOM 742 O O . TRP A 1 88 ? 1.519 2.861 -25.114 1.00 59.84 88 TRP A O 1
ATOM 752 N N . LEU A 1 89 ? 3.401 1.777 -24.536 1.00 62.66 89 LEU A N 1
ATOM 753 C CA . LEU A 1 89 ? 2.787 0.867 -23.559 1.00 62.66 89 LEU A CA 1
ATOM 754 C C . LEU A 1 89 ? 2.883 1.377 -22.116 1.00 62.66 89 LEU A C 1
ATOM 756 O O . LEU A 1 89 ? 2.746 0.610 -21.162 1.00 62.66 89 LEU A O 1
ATOM 760 N N . ARG A 1 90 ? 3.136 2.672 -21.917 1.00 65.62 90 ARG A N 1
ATOM 761 C CA . ARG A 1 90 ? 3.265 3.236 -20.571 1.00 65.62 90 ARG A CA 1
ATOM 762 C C . ARG A 1 90 ? 1.924 3.346 -19.861 1.00 65.62 90 ARG A C 1
ATOM 764 O O . ARG A 1 90 ? 1.874 3.181 -18.644 1.00 65.62 90 ARG A O 1
ATOM 771 N N . HIS A 1 91 ? 0.854 3.617 -20.600 1.00 64.12 91 HIS A N 1
ATOM 772 C CA . HIS A 1 91 ? -0.468 3.881 -20.040 1.00 64.12 91 HIS A CA 1
ATOM 773 C C . HIS A 1 91 ? -1.138 2.589 -19.563 1.00 64.12 91 HIS A C 1
ATOM 775 O O . HIS A 1 91 ? -1.093 1.566 -20.244 1.00 64.12 91 HIS A O 1
ATOM 781 N N . PHE A 1 92 ? -1.685 2.631 -18.346 1.00 60.75 92 PHE A N 1
ATOM 782 C CA . PHE A 1 92 ? -2.180 1.456 -17.626 1.00 60.75 92 PHE A CA 1
ATOM 783 C C . PHE A 1 92 ? -3.587 1.020 -18.064 1.00 60.75 92 PHE A C 1
ATOM 785 O O . PHE A 1 92 ? -3.864 -0.176 -18.081 1.00 60.75 92 PHE A O 1
ATOM 792 N N . SER A 1 93 ? -4.442 1.955 -18.486 1.00 60.59 93 SER A N 1
ATOM 793 C CA . SER A 1 93 ? -5.756 1.671 -19.074 1.00 60.59 93 SER A CA 1
ATOM 794 C C . SER A 1 93 ? -5.787 2.043 -20.560 1.00 60.59 93 SER A C 1
ATOM 796 O O . SER A 1 93 ? -5.243 3.068 -20.976 1.00 60.59 93 SER A O 1
ATOM 798 N N . ALA A 1 94 ? -6.441 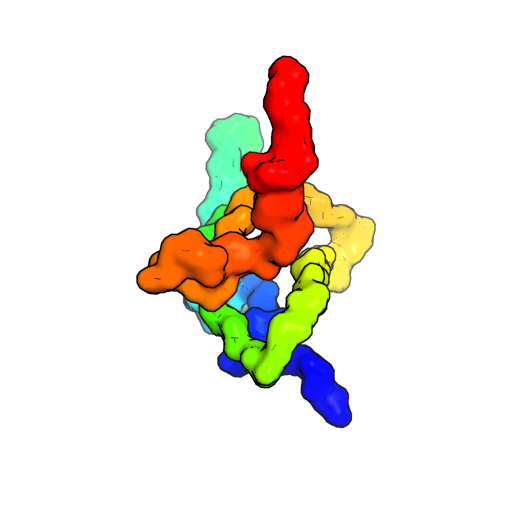1.205 -21.371 1.00 54.25 94 ALA A N 1
ATOM 799 C CA . ALA A 1 94 ? -6.729 1.500 -22.779 1.00 54.25 94 ALA A CA 1
ATOM 800 C C . ALA A 1 94 ? -7.680 2.708 -22.936 1.00 54.25 94 ALA A C 1
ATOM 802 O O . ALA A 1 94 ? -7.706 3.363 -23.978 1.00 54.25 94 ALA A O 1
ATOM 803 N N . ASP A 1 95 ? -8.420 3.033 -21.875 1.00 56.31 95 ASP A N 1
ATOM 804 C CA . ASP A 1 95 ? -9.432 4.089 -21.845 1.00 56.31 95 ASP A CA 1
ATOM 805 C C . ASP A 1 95 ? -8.796 5.492 -21.812 1.00 56.31 95 ASP A C 1
ATOM 807 O O . ASP A 1 95 ? -9.271 6.400 -22.492 1.00 56.31 95 ASP A O 1
ATOM 811 N N . GLU A 1 96 ? -7.656 5.664 -21.126 1.00 51.75 96 GLU A N 1
ATOM 812 C CA . GLU A 1 96 ? -6.913 6.938 -21.148 1.00 51.75 96 GLU A CA 1
ATOM 813 C C . GLU A 1 96 ? -6.215 7.200 -22.492 1.00 51.75 96 GLU A C 1
ATOM 815 O O . GLU A 1 96 ? -5.956 8.352 -22.855 1.00 51.75 96 GLU A O 1
ATOM 820 N N . PHE A 1 97 ? -5.929 6.148 -23.269 1.00 51.69 97 PHE A N 1
ATOM 821 C CA . PHE A 1 97 ? -5.450 6.313 -24.641 1.00 51.69 97 PHE A CA 1
ATOM 822 C C . PHE A 1 97 ? -6.553 6.899 -25.537 1.00 51.69 97 PHE A C 1
ATOM 824 O O . PHE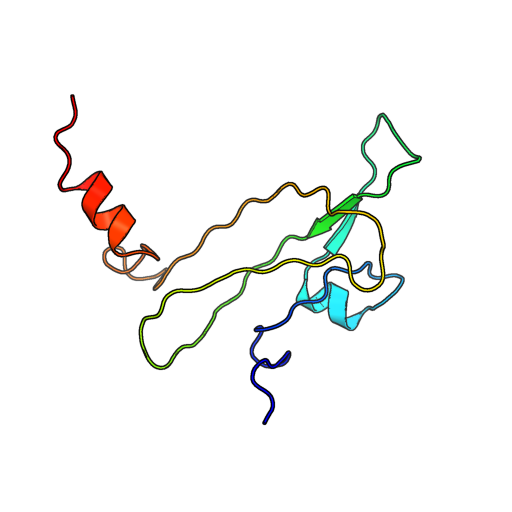 A 1 97 ? -6.290 7.798 -26.338 1.00 51.69 97 PHE A O 1
ATOM 831 N N . CYS A 1 98 ? -7.798 6.443 -25.363 1.00 49.59 98 CYS A N 1
ATOM 832 C CA . CYS A 1 98 ? -8.940 6.932 -26.133 1.00 49.59 98 CYS A CA 1
ATOM 833 C C . CYS A 1 98 ? -9.275 8.393 -25.801 1.00 49.59 98 CYS A C 1
ATOM 835 O O . CYS A 1 98 ? -9.493 9.186 -26.715 1.00 49.59 98 CYS A O 1
ATOM 837 N N . GLU A 1 99 ? -9.250 8.785 -24.526 1.00 52.16 99 GLU A N 1
ATOM 838 C CA . GLU A 1 99 ? -9.607 10.151 -24.118 1.00 52.16 99 GLU A CA 1
ATOM 839 C C . GLU A 1 99 ? -8.626 11.206 -24.664 1.00 52.16 99 GLU A C 1
ATOM 841 O O . GLU A 1 99 ? -9.029 12.293 -25.077 1.00 52.16 99 GLU A O 1
ATOM 846 N N . ARG A 1 100 ? -7.329 10.872 -24.748 1.00 52.66 100 ARG A N 1
ATOM 847 C CA . ARG A 1 100 ? -6.295 11.810 -25.212 1.00 52.66 100 ARG A CA 1
ATOM 848 C C . ARG A 1 100 ? -6.176 11.922 -26.735 1.00 52.66 100 ARG A C 1
ATOM 850 O O . ARG A 1 100 ? -5.712 12.959 -27.213 1.00 52.66 100 ARG A O 1
ATOM 857 N N . PHE A 1 101 ? -6.545 10.883 -27.484 1.00 54.25 101 PHE A N 1
ATOM 858 C CA . PHE A 1 101 ? -6.344 10.829 -28.939 1.00 54.25 101 PHE A CA 1
ATOM 859 C C . PHE A 1 101 ? -7.637 10.838 -29.767 1.00 54.25 101 PHE A C 1
ATOM 861 O O . PHE A 1 101 ? -7.563 11.161 -30.951 1.00 54.25 101 PHE A O 1
ATOM 868 N N . LEU A 1 102 ? -8.801 10.517 -29.188 1.00 54.28 102 LEU A N 1
ATOM 869 C CA . LEU A 1 102 ? -10.063 10.380 -29.935 1.00 54.28 102 LEU A CA 1
ATOM 870 C C . LEU A 1 102 ? -11.133 11.415 -29.571 1.00 54.28 102 LEU A C 1
ATOM 872 O O . LEU A 1 102 ? -12.142 11.494 -30.271 1.00 54.28 102 LEU A O 1
ATOM 876 N N . LEU A 1 103 ? -10.932 12.227 -28.529 1.00 53.00 103 LEU A N 1
ATOM 877 C CA . LEU A 1 103 ? -11.834 13.339 -28.241 1.00 53.00 103 LEU A CA 1
ATOM 878 C C . LEU A 1 103 ? -11.337 14.620 -28.925 1.00 53.00 103 LEU A C 1
ATOM 880 O O . LEU A 1 103 ? -10.183 15.012 -28.720 1.00 53.00 103 LEU A O 1
ATOM 884 N N . PRO A 1 104 ? -12.179 15.296 -29.730 1.00 53.16 104 PRO A N 1
ATOM 885 C CA . PRO A 1 104 ? -11.842 16.617 -30.222 1.00 53.16 104 PRO A CA 1
ATOM 886 C C . PRO A 1 104 ? -11.650 17.538 -29.017 1.00 53.16 104 PRO A C 1
ATOM 888 O O . PRO A 1 104 ? -12.487 17.599 -28.116 1.00 53.16 104 PRO A O 1
ATOM 891 N N . LYS A 1 105 ? -10.517 18.241 -28.990 1.00 55.62 105 LYS A N 1
ATOM 892 C CA . LYS A 1 105 ? -10.330 19.353 -28.063 1.00 55.62 105 LYS A CA 1
ATOM 893 C C . LYS A 1 105 ? -11.305 20.450 -28.483 1.00 55.62 105 LYS A C 1
ATOM 895 O O . LYS A 1 105 ? -11.123 21.019 -29.557 1.00 55.62 105 LYS A O 1
ATOM 900 N N . ASN A 1 106 ? -12.333 20.682 -27.670 1.00 53.25 106 ASN A N 1
ATOM 901 C CA . ASN A 1 106 ? -13.138 21.901 -27.746 1.00 53.25 106 ASN A CA 1
ATOM 902 C C . ASN A 1 106 ? -12.300 23.102 -27.305 1.00 53.25 106 ASN A C 1
ATOM 904 O O . ASN A 1 106 ? -11.529 22.944 -26.328 1.00 53.25 106 ASN A O 1
#

InterPro domains:
  IPR047831 GPR180/TMEM145 [PTHR23252] (4-97)
  IPR053880 GPR180-like, N-terminal domain [PF21892] (2-76)

pLDDT: mean 75.84, std 12.13, range [49.59, 91.75]

Mean predicted aligned error: 10.04 Å

Radius of gyration: 17.75 Å; Cα contacts (8 Å, |Δi|>4): 92; chains: 1; bounding box: 27×44×49 Å